Protein AF-D2H7D1-F1 (afdb_monomer_lite)

pLDDT: mean 88.89, std 14.46, range [48.94, 98.69]

Organism: Ailuropoda melanoleuca (NCBI:txid9646)

Secondary structure (DSSP, 8-state):
--HHHHHHHHHHHHHTTTT--TTSEEEE-SSSSEEEE-TTS--SS-----TTEEEEE--SS------TTTTTT-TT--EEE--SS-EE-SGGGHHHHHHHHHH-GGGGGT-BEEESTTTTTSBGGG--TTTTT----

Foldseek 3Di:
DDCVVVVVVVVVQVVQCVPADPQWDWGQDPDFAIAIGNAQSQDQADDDDRLRHAEEAHAHHAHQAHAACNCVSNPNHQYYHPAHYQHAQALRRVRVCVVCVVRPVVCQQRHAHCDDPVRHRPRNNPDDCVNNPVPDD

Radius of gyration: 17.46 Å; chains: 1; bounding box: 42×30×54 Å

Sequence (137 aa):
MPAWGALLLLWAAAEAVKDCPVECTCQALETMGLWVDCQGRGLTALPALPVHTRHLLLANNSLSSVPPGAFDHLPQLQTLNVTHNPWHCDCGLTYLRLWLQDRTPEALLHVRCASPTIAAARPLGQLTGYELGSCGW

InterPro domains:
  IPR000372 Leucine-rich repeat N-terminal domain [PF01462] (19-50)
  IPR000372 Leucine-rich repeat N-terminal domain [SM00013] (19-55)
  IPR000483 Cysteine-rich flanking region, C-terminal [SM00082] (85-136)
  IPR001611 Leucine-rich repeat [PF13855] (53-86)
  IPR032675 Leucine-rich repeat domain superfamily [G3DSA:3.80.10.10] (17-135)
  IPR052313 Platelet Glycoprotein Ib-IX-V Complex [PTHR22650] (4-136)

Structure (mmCIF, N/CA/C/O backbone):
data_AF-D2H7D1-F1
#
_entry.id   AF-D2H7D1-F1
#
loop_
_atom_site.group_PDB
_atom_site.id
_atom_site.type_symbol
_atom_site.label_atom_id
_atom_site.label_alt_id
_atom_site.label_comp_id
_atom_site.label_asym_id
_atom_site.label_entity_id
_atom_site.label_seq_id
_atom_site.pdbx_PDB_ins_code
_atom_site.Cartn_x
_atom_site.Cartn_y
_atom_site.Cartn_z
_atom_site.occupancy
_atom_site.B_iso_or_equiv
_atom_site.auth_seq_id
_atom_site.auth_comp_id
_atom_site.auth_asym_id
_atom_site.auth_atom_id
_atom_site.pdbx_PDB_model_num
ATOM 1 N N . MET A 1 1 ? -23.036 -3.685 40.580 1.00 48.94 1 MET A N 1
ATOM 2 C CA . MET A 1 1 ? -22.704 -2.934 39.349 1.00 48.94 1 MET A CA 1
ATOM 3 C C . MET A 1 1 ? -23.794 -3.246 38.335 1.00 48.94 1 MET A C 1
ATOM 5 O O . MET A 1 1 ? -24.003 -4.427 38.086 1.00 48.94 1 MET A O 1
ATOM 9 N N . PRO A 1 2 ? -24.599 -2.267 37.892 1.00 51.56 2 PRO A N 1
ATOM 10 C CA . PRO A 1 2 ? -25.839 -2.553 37.179 1.00 51.56 2 PRO A CA 1
ATOM 11 C C . PRO A 1 2 ? -25.540 -3.147 35.798 1.00 51.56 2 PRO A C 1
ATOM 13 O O . PRO A 1 2 ? -24.682 -2.645 35.074 1.00 51.56 2 PRO A O 1
ATOM 16 N N . ALA A 1 3 ? -26.286 -4.191 35.427 1.00 54.69 3 ALA A N 1
ATOM 17 C CA . ALA A 1 3 ? -26.206 -4.868 34.127 1.00 54.69 3 ALA A CA 1
ATOM 18 C C . ALA A 1 3 ? -26.417 -3.919 32.927 1.00 54.69 3 ALA A C 1
ATOM 20 O O . ALA A 1 3 ? -26.038 -4.231 31.802 1.00 54.69 3 ALA A O 1
ATOM 21 N N . TRP A 1 4 ? -26.969 -2.728 33.170 1.00 56.41 4 TRP A N 1
ATOM 22 C CA . TRP A 1 4 ? -27.187 -1.687 32.166 1.00 56.41 4 TRP A CA 1
ATOM 23 C C . TRP A 1 4 ? -25.884 -1.091 31.619 1.00 56.41 4 TRP A C 1
ATOM 25 O O . TRP A 1 4 ? -25.831 -0.740 30.444 1.00 56.41 4 TRP A O 1
ATOM 35 N N . GLY A 1 5 ? -24.815 -1.039 32.425 1.00 52.66 5 GLY A N 1
ATOM 36 C CA . GLY A 1 5 ? -23.503 -0.580 31.954 1.00 52.66 5 GLY A CA 1
ATOM 37 C C . GLY A 1 5 ? -22.881 -1.533 30.929 1.00 52.66 5 GLY A C 1
ATOM 38 O O . GLY A 1 5 ? -22.286 -1.086 29.955 1.00 52.66 5 GLY A O 1
ATOM 39 N N . ALA A 1 6 ? -23.089 -2.843 31.100 1.00 54.69 6 ALA A N 1
ATOM 40 C CA . ALA A 1 6 ? -22.639 -3.855 30.144 1.00 54.69 6 ALA A CA 1
ATOM 41 C C . ALA A 1 6 ? -23.449 -3.813 28.837 1.00 54.69 6 ALA A C 1
ATOM 43 O O . ALA A 1 6 ? -22.877 -3.950 27.759 1.00 54.69 6 ALA A O 1
ATOM 44 N N . LEU A 1 7 ? -24.762 -3.563 28.919 1.00 57.31 7 LEU A N 1
ATOM 45 C CA . LEU A 1 7 ? -25.635 -3.475 27.743 1.00 57.31 7 LEU A CA 1
ATOM 46 C C . LEU A 1 7 ? -25.306 -2.262 26.850 1.00 57.31 7 LEU A C 1
ATOM 48 O O . LEU A 1 7 ? -25.323 -2.374 25.628 1.00 57.31 7 LEU A O 1
ATOM 52 N N . LEU A 1 8 ? -24.964 -1.119 27.456 1.00 55.03 8 LEU A N 1
ATOM 53 C CA . LEU A 1 8 ? -24.548 0.090 26.733 1.00 55.03 8 LEU A CA 1
ATOM 54 C C . LEU A 1 8 ? -23.177 -0.068 26.055 1.00 55.03 8 LEU A C 1
ATOM 56 O O . LEU A 1 8 ? -22.999 0.391 24.928 1.00 55.03 8 LEU A O 1
ATOM 60 N N . LEU A 1 9 ? -22.226 -0.750 26.704 1.00 53.88 9 LEU A N 1
ATOM 61 C CA . LEU A 1 9 ? -20.909 -1.038 26.120 1.00 53.88 9 LEU A CA 1
ATOM 62 C C . LEU A 1 9 ? -20.997 -2.016 24.938 1.00 53.88 9 LEU A C 1
ATOM 64 O O . LEU A 1 9 ? -20.314 -1.829 23.933 1.00 53.88 9 LEU A O 1
ATOM 68 N N . LEU A 1 10 ? -21.869 -3.023 25.032 1.00 53.28 10 LEU A N 1
ATOM 69 C CA . LEU A 1 10 ? -22.113 -3.979 23.948 1.00 53.28 10 LEU A CA 1
ATOM 70 C C . LEU A 1 10 ? -22.729 -3.316 22.707 1.00 53.28 10 LEU A C 1
ATOM 72 O O . LEU A 1 10 ? -22.374 -3.675 21.588 1.00 53.28 10 LEU A O 1
ATOM 76 N N . TRP A 1 11 ? -23.617 -2.336 22.890 1.00 50.25 11 TRP A N 1
ATOM 77 C CA . TRP A 1 11 ? -24.240 -1.622 21.774 1.00 50.25 11 TRP A CA 1
ATOM 78 C C . TRP A 1 11 ? -23.250 -0.692 21.051 1.00 50.25 11 TRP A C 1
ATOM 80 O O . TRP A 1 11 ? -23.143 -0.741 19.830 1.00 50.25 11 TRP A O 1
ATOM 90 N N . ALA A 1 12 ? -22.435 0.071 21.787 1.00 50.06 12 ALA A N 1
ATOM 91 C CA . ALA A 1 12 ? -21.445 0.973 21.187 1.00 50.06 12 ALA A CA 1
ATOM 92 C C . ALA A 1 12 ? -20.341 0.241 20.392 1.00 50.06 12 ALA A C 1
ATOM 94 O O . ALA A 1 12 ? -19.894 0.739 19.360 1.00 50.06 12 ALA A O 1
ATOM 95 N N . ALA A 1 13 ? -19.918 -0.949 20.835 1.00 53.25 13 ALA A N 1
ATOM 96 C CA . ALA A 1 13 ? -18.940 -1.765 20.111 1.00 53.25 13 ALA A CA 1
ATOM 97 C C . ALA A 1 13 ? -19.505 -2.370 18.810 1.00 53.25 13 ALA A C 1
ATOM 99 O O . ALA A 1 13 ? -18.759 -2.573 17.854 1.00 53.25 13 ALA A O 1
ATOM 100 N N . ALA A 1 14 ? -20.813 -2.644 18.756 1.00 55.22 14 ALA A N 1
ATOM 101 C CA . ALA A 1 14 ? -21.463 -3.231 17.586 1.00 55.22 14 ALA A CA 1
ATOM 102 C C . ALA A 1 14 ? -21.621 -2.231 16.425 1.00 55.22 14 ALA A C 1
ATOM 104 O O . ALA A 1 14 ? -21.540 -2.626 15.264 1.00 55.22 14 ALA A O 1
ATOM 105 N N . GLU A 1 15 ? -21.814 -0.942 16.718 1.00 53.84 15 GLU A N 1
ATOM 106 C CA . GLU A 1 15 ? -22.075 0.093 15.710 1.00 53.84 15 GLU A CA 1
ATOM 107 C C . GLU A 1 15 ? -20.860 0.394 14.812 1.00 53.84 15 GLU A C 1
ATOM 109 O O . GLU A 1 15 ? -21.030 0.596 13.613 1.00 53.84 15 GLU A O 1
ATOM 114 N N . ALA A 1 16 ? -19.633 0.350 15.345 1.00 56.94 16 ALA A N 1
ATOM 115 C CA . ALA A 1 16 ? -18.412 0.610 14.568 1.00 56.94 16 ALA A CA 1
ATOM 116 C C . ALA A 1 16 ? -18.038 -0.533 13.599 1.00 56.94 16 ALA A C 1
ATOM 118 O O . ALA A 1 16 ? -17.247 -0.336 12.682 1.00 56.94 16 ALA A O 1
ATOM 119 N N . VAL A 1 17 ? -18.598 -1.730 13.789 1.00 61.09 17 VAL A N 1
ATOM 120 C CA . VAL A 1 17 ? -18.278 -2.942 13.011 1.00 61.09 17 VAL A CA 1
ATOM 121 C C . VAL A 1 17 ? -19.216 -3.116 11.803 1.00 61.09 17 VAL A C 1
ATOM 123 O O . VAL A 1 17 ? -18.955 -3.949 10.937 1.00 61.09 17 VAL A O 1
ATOM 126 N N . LYS A 1 18 ? -20.289 -2.314 11.700 1.00 67.75 18 LYS A N 1
ATOM 127 C CA . LYS A 1 18 ? -21.345 -2.481 10.683 1.00 67.75 18 LYS A CA 1
ATOM 128 C C . LYS A 1 18 ? -20.889 -2.255 9.238 1.00 67.75 18 LYS A C 1
ATOM 130 O O . LYS A 1 18 ? -21.467 -2.864 8.346 1.00 67.75 18 LYS A O 1
ATOM 135 N N . ASP A 1 19 ? -19.837 -1.469 9.023 1.00 86.19 19 ASP A N 1
ATOM 136 C CA . ASP A 1 19 ? -19.302 -1.157 7.689 1.00 86.19 19 ASP A CA 1
ATOM 137 C C . ASP A 1 19 ? -18.084 -2.021 7.307 1.00 86.19 19 ASP A C 1
ATOM 139 O O . ASP A 1 19 ? -17.293 -1.651 6.440 1.00 86.19 19 ASP A O 1
ATOM 143 N N . CYS A 1 20 ? -17.881 -3.163 7.973 1.00 92.94 20 CYS A N 1
ATOM 144 C CA . CYS A 1 20 ? -16.759 -4.045 7.664 1.00 92.94 20 CYS A CA 1
ATOM 145 C C . CYS A 1 20 ? -16.911 -4.693 6.271 1.00 92.94 20 CYS A C 1
ATOM 147 O O . CYS A 1 20 ? -17.977 -5.247 5.984 1.00 92.94 20 CYS A O 1
ATOM 149 N N . PRO A 1 21 ? -15.859 -4.701 5.425 1.00 94.81 21 PRO A N 1
ATOM 150 C CA . PRO A 1 21 ? -15.875 -5.449 4.172 1.00 94.81 21 PRO A CA 1
ATOM 151 C C . PRO A 1 21 ? -16.184 -6.927 4.382 1.00 94.81 21 PRO A C 1
ATOM 153 O O . PRO A 1 21 ? -15.702 -7.534 5.338 1.00 94.81 21 PRO A O 1
ATOM 156 N N . VAL A 1 22 ? -16.915 -7.529 3.443 1.00 93.56 22 VAL A N 1
ATOM 157 C CA . VAL A 1 22 ? -17.335 -8.937 3.534 1.00 93.56 22 VAL A CA 1
ATOM 158 C C . VAL A 1 22 ? -16.158 -9.912 3.497 1.00 93.56 22 VAL A C 1
ATOM 160 O O . VAL A 1 22 ? -16.253 -11.026 4.007 1.00 93.56 22 VAL A O 1
ATOM 163 N N . GLU A 1 23 ? -15.040 -9.502 2.905 1.00 94.19 23 GLU A N 1
ATOM 164 C CA . GLU A 1 23 ? -13.812 -10.285 2.833 1.00 94.19 23 GLU A CA 1
ATOM 165 C C . GLU A 1 23 ? -12.971 -10.172 4.112 1.00 94.19 23 GLU A C 1
ATOM 167 O O . GLU A 1 23 ? -12.046 -10.961 4.313 1.00 94.19 23 GLU A O 1
ATOM 172 N N . CYS A 1 24 ? -13.264 -9.201 4.976 1.00 96.62 24 CYS A N 1
ATOM 173 C CA . CYS A 1 24 ? -12.415 -8.830 6.097 1.00 96.62 24 CYS A CA 1
ATOM 174 C C . CYS A 1 24 ? -13.054 -9.157 7.447 1.00 96.62 24 CYS A C 1
ATOM 176 O O . CYS A 1 24 ? -14.265 -9.295 7.596 1.00 96.62 24 CYS A O 1
ATOM 178 N N . THR A 1 25 ? -12.205 -9.247 8.463 1.00 96.06 25 THR A N 1
ATOM 179 C CA . THR A 1 25 ? -12.614 -9.337 9.860 1.00 96.06 25 THR A CA 1
ATOM 180 C C . THR A 1 25 ? -12.291 -8.015 10.540 1.00 96.06 25 THR A C 1
ATOM 182 O O . THR A 1 25 ? -11.130 -7.609 10.571 1.00 96.06 25 THR A O 1
ATOM 185 N N . CYS A 1 26 ? -13.296 -7.354 11.112 1.00 95.50 26 CYS A N 1
ATOM 186 C CA . CYS A 1 26 ? -13.108 -6.106 11.846 1.00 95.50 26 CYS A CA 1
ATOM 187 C C . CYS A 1 26 ? -13.313 -6.318 13.346 1.00 95.50 26 CYS A C 1
ATOM 189 O O . CYS A 1 26 ? -14.271 -6.965 13.768 1.00 95.50 26 CYS A O 1
ATOM 191 N N . GLN A 1 27 ? -12.421 -5.752 14.154 1.00 94.44 27 GLN A N 1
ATOM 192 C CA . GLN A 1 27 ? -12.481 -5.807 15.611 1.00 94.44 27 GLN A CA 1
ATOM 193 C C . GLN A 1 27 ? -12.307 -4.404 16.188 1.00 94.44 27 GLN A C 1
ATOM 195 O O . GLN A 1 27 ? -11.394 -3.672 15.804 1.00 94.44 27 GLN A O 1
ATOM 200 N N . ALA A 1 28 ? -13.181 -4.027 17.121 1.00 93.12 28 ALA A N 1
ATOM 201 C CA . ALA A 1 28 ? -12.988 -2.820 17.912 1.00 93.12 28 ALA A CA 1
ATOM 202 C C . ALA A 1 28 ? -11.765 -2.991 18.819 1.00 93.12 28 ALA A C 1
ATOM 204 O O . ALA A 1 28 ? -11.576 -4.041 19.434 1.00 93.12 28 ALA A O 1
ATOM 205 N N . LEU A 1 29 ? -10.928 -1.961 18.885 1.00 91.00 29 LEU A N 1
ATOM 206 C CA . LEU A 1 29 ? -9.794 -1.935 19.801 1.00 91.00 29 LEU A CA 1
ATOM 207 C C . LEU A 1 29 ? -10.268 -1.557 21.212 1.00 91.00 29 LEU A C 1
ATOM 209 O O . LEU A 1 29 ? -11.305 -0.922 21.388 1.00 91.00 29 LEU A O 1
ATOM 213 N N . GLU A 1 30 ? -9.477 -1.905 22.231 1.00 88.12 30 GLU A N 1
ATOM 214 C CA . GLU A 1 30 ? -9.695 -1.403 23.602 1.00 88.12 30 GLU A CA 1
ATOM 215 C C . GLU A 1 30 ? -9.576 0.129 23.672 1.00 88.12 30 GLU A C 1
ATOM 217 O O . GLU A 1 30 ? -10.192 0.789 24.507 1.00 88.12 30 GLU A O 1
ATOM 222 N N . THR A 1 31 ? -8.783 0.700 22.763 1.00 85.12 31 THR A N 1
ATOM 223 C CA . THR A 1 31 ? -8.724 2.143 22.505 1.00 85.12 31 THR A CA 1
ATOM 224 C C . THR A 1 31 ? -9.644 2.517 21.340 1.00 85.12 31 THR A C 1
ATOM 226 O O . THR A 1 31 ? -10.177 1.656 20.654 1.00 85.12 31 THR A O 1
ATOM 229 N N . MET A 1 32 ? -9.813 3.808 21.054 1.00 86.94 32 MET A N 1
ATOM 230 C CA . MET A 1 32 ? -10.579 4.235 19.878 1.00 86.94 32 MET A CA 1
ATOM 231 C C . MET A 1 32 ? -9.935 3.723 18.570 1.00 86.94 32 MET A C 1
ATOM 233 O O . MET A 1 32 ? -8.732 3.917 18.350 1.00 86.94 32 MET A O 1
ATOM 237 N N . GLY A 1 33 ? -10.748 3.096 17.712 1.00 91.81 33 GLY A N 1
ATOM 238 C CA . GLY A 1 33 ? -10.379 2.642 16.367 1.00 91.81 33 GLY A CA 1
ATOM 239 C C . GLY A 1 33 ? -10.735 1.179 16.077 1.00 91.81 33 GLY A C 1
ATOM 240 O O . GLY A 1 33 ? -11.191 0.439 16.950 1.00 91.81 33 GLY A O 1
ATOM 241 N N . LEU A 1 34 ? -10.503 0.771 14.831 1.00 94.69 34 LEU A N 1
ATOM 242 C CA . LEU A 1 34 ? -10.758 -0.578 14.329 1.00 94.69 34 LEU A CA 1
ATOM 243 C C . LEU A 1 34 ? -9.466 -1.262 13.872 1.00 94.69 34 LEU A C 1
ATOM 245 O O . LEU A 1 34 ? -8.618 -0.660 13.204 1.00 94.69 34 LEU A O 1
ATOM 249 N N . TRP A 1 35 ? -9.355 -2.543 14.203 1.00 96.62 35 TRP A N 1
ATOM 250 C CA . TRP A 1 35 ? -8.440 -3.489 13.582 1.00 96.62 35 TRP A CA 1
ATOM 251 C C . TRP A 1 35 ? -9.160 -4.176 12.424 1.00 96.62 35 TRP A C 1
ATOM 253 O O . TRP A 1 35 ? -10.163 -4.851 12.648 1.00 96.62 35 TRP A O 1
ATOM 263 N N . VAL A 1 36 ? -8.672 -3.993 11.200 1.00 97.25 36 VAL A N 1
ATOM 264 C CA . VAL A 1 36 ? -9.265 -4.534 9.973 1.00 97.25 36 VAL A CA 1
ATOM 265 C C . VAL A 1 36 ? -8.292 -5.535 9.359 1.00 97.25 36 VAL A C 1
ATOM 267 O O . VAL A 1 36 ? -7.237 -5.164 8.840 1.00 97.25 36 VAL A O 1
ATOM 270 N N . ASP A 1 37 ? -8.648 -6.814 9.434 1.00 98.06 37 ASP A N 1
ATOM 271 C CA . ASP A 1 37 ? -7.856 -7.920 8.906 1.00 98.06 37 ASP A CA 1
ATOM 272 C C . ASP A 1 37 ? -8.465 -8.480 7.618 1.00 98.06 37 ASP A C 1
ATOM 274 O O . ASP A 1 37 ? -9.514 -9.125 7.626 1.00 98.06 37 ASP A O 1
ATOM 278 N N . CYS A 1 38 ? -7.779 -8.240 6.506 1.00 98.06 38 CYS A N 1
ATOM 279 C CA . CYS A 1 38 ? -8.131 -8.702 5.171 1.00 98.06 38 CYS A CA 1
ATOM 280 C C . CYS A 1 38 ? -7.048 -9.631 4.586 1.00 98.06 38 CYS A C 1
ATOM 282 O O . CYS A 1 38 ? -6.923 -9.736 3.362 1.00 98.06 38 CYS A O 1
ATOM 284 N N . GLN A 1 39 ? -6.202 -10.256 5.413 1.00 98.19 39 GLN A N 1
ATOM 285 C CA . GLN A 1 39 ? -5.089 -11.063 4.910 1.00 98.19 39 GLN A CA 1
ATOM 286 C C . GLN A 1 39 ? -5.547 -12.361 4.238 1.00 98.19 39 GLN A C 1
ATOM 288 O O . GLN A 1 39 ? -6.475 -13.024 4.703 1.00 98.19 39 GLN A O 1
ATOM 293 N N . GLY A 1 40 ? -4.850 -12.780 3.176 1.00 98.12 40 GLY A N 1
ATOM 294 C CA . GLY A 1 40 ? -5.065 -14.109 2.588 1.00 98.12 40 GLY A CA 1
ATOM 295 C C . GLY A 1 40 ? -6.401 -14.273 1.860 1.00 98.12 40 GLY A C 1
ATOM 296 O O . GLY A 1 40 ? -6.876 -15.396 1.705 1.00 98.12 40 GLY A O 1
ATOM 297 N N . ARG A 1 41 ? -7.039 -13.173 1.449 1.00 97.62 41 ARG A N 1
ATOM 298 C CA . ARG A 1 41 ? -8.390 -13.173 0.865 1.00 97.62 41 ARG A CA 1
ATOM 299 C C . ARG A 1 41 ? -8.400 -13.159 -0.662 1.00 97.62 41 ARG A C 1
ATOM 301 O O . ARG A 1 41 ? -9.467 -13.215 -1.259 1.00 97.62 41 ARG A O 1
ATOM 308 N N . GLY A 1 42 ? -7.229 -13.099 -1.297 1.00 97.38 42 GLY A N 1
ATOM 309 C CA . GLY A 1 42 ? -7.111 -13.033 -2.755 1.00 97.38 42 GLY A CA 1
ATOM 310 C C . GLY A 1 42 ? -7.585 -11.701 -3.340 1.00 97.38 42 GLY A C 1
ATOM 311 O O . GLY A 1 42 ? -7.974 -11.656 -4.502 1.00 97.38 42 GLY A O 1
ATOM 312 N N . LEU A 1 43 ? -7.563 -10.620 -2.552 1.00 98.06 43 LEU A N 1
ATOM 313 C CA . LEU A 1 43 ? -8.014 -9.305 -3.002 1.00 98.06 43 LEU A CA 1
ATOM 314 C C . LEU A 1 43 ? -7.193 -8.830 -4.201 1.00 98.06 43 LEU A C 1
ATOM 316 O O . LEU A 1 43 ? -5.966 -8.771 -4.128 1.00 98.06 43 LEU A O 1
ATOM 320 N N . THR A 1 44 ? -7.875 -8.452 -5.279 1.00 97.62 44 THR A N 1
ATOM 321 C CA . THR A 1 44 ? -7.276 -7.813 -6.463 1.00 97.62 44 THR A CA 1
ATOM 322 C C . THR A 1 44 ? -7.442 -6.293 -6.447 1.00 97.62 44 THR A C 1
ATOM 324 O O . THR A 1 44 ? -6.765 -5.589 -7.190 1.00 97.62 44 THR A O 1
ATOM 327 N N . ALA A 1 45 ? -8.326 -5.781 -5.589 1.00 97.00 45 ALA A N 1
ATOM 328 C CA . ALA A 1 45 ? -8.563 -4.364 -5.350 1.00 97.00 45 ALA A CA 1
ATOM 329 C C . ALA A 1 45 ? -8.858 -4.124 -3.862 1.00 97.00 45 ALA A C 1
ATOM 331 O O . ALA A 1 45 ? -9.223 -5.050 -3.135 1.00 97.00 45 ALA A O 1
ATOM 332 N N . LEU A 1 46 ? -8.688 -2.881 -3.406 1.00 96.75 46 LEU A N 1
ATOM 333 C CA . LEU A 1 46 ? -9.022 -2.504 -2.033 1.00 96.75 46 LEU A CA 1
ATOM 334 C C . LEU A 1 46 ? -10.549 -2.478 -1.837 1.00 96.75 46 LEU A C 1
ATOM 336 O O . LEU A 1 46 ? -11.239 -1.879 -2.666 1.00 96.75 46 LEU A O 1
ATOM 340 N N . PRO A 1 47 ? -11.081 -3.081 -0.757 1.00 95.19 47 PRO A N 1
ATOM 341 C CA . PRO A 1 47 ? -12.490 -2.947 -0.403 1.00 95.19 47 PRO A CA 1
ATOM 342 C C . PRO A 1 47 ? -12.791 -1.553 0.173 1.00 95.19 47 PRO A C 1
ATOM 344 O O . PRO A 1 47 ? -11.882 -0.768 0.443 1.00 95.19 47 PRO A O 1
ATOM 347 N N . ALA A 1 48 ? -14.071 -1.242 0.396 1.00 93.94 48 ALA A N 1
ATOM 348 C CA . ALA A 1 48 ? -14.475 -0.021 1.093 1.00 93.94 48 ALA A CA 1
ATOM 349 C C . ALA A 1 48 ? -14.092 -0.105 2.580 1.00 93.94 48 ALA A C 1
ATOM 351 O O . ALA A 1 48 ? -14.645 -0.911 3.320 1.00 93.94 48 ALA A O 1
ATOM 352 N N . LEU A 1 49 ? -13.126 0.703 3.017 1.00 95.19 49 LEU A N 1
ATOM 353 C CA . LEU A 1 49 ? -12.563 0.615 4.364 1.00 95.19 49 LEU A CA 1
ATOM 354 C C . LEU A 1 49 ? -13.337 1.505 5.359 1.00 95.19 49 LEU A C 1
ATOM 356 O O . LEU A 1 49 ? -13.642 2.654 5.034 1.00 95.19 49 LEU A O 1
ATOM 360 N N . PRO A 1 50 ? -13.613 1.035 6.590 1.00 94.69 50 PRO A N 1
ATOM 361 C CA . PRO A 1 50 ? -14.252 1.856 7.617 1.00 94.69 50 PRO A CA 1
ATOM 362 C C . PRO A 1 50 ? -13.398 3.073 8.005 1.00 94.69 50 PRO A C 1
ATOM 364 O O . PRO A 1 50 ? -12.202 2.934 8.260 1.00 94.69 50 PRO A O 1
ATOM 367 N N . VAL A 1 51 ? -14.008 4.253 8.167 1.00 94.12 51 VAL A N 1
ATOM 368 C CA . VAL A 1 51 ? -13.305 5.520 8.489 1.00 94.12 51 VAL A CA 1
ATOM 369 C C . VAL A 1 51 ? -12.468 5.463 9.779 1.00 94.12 51 VAL A C 1
ATOM 371 O O . VAL A 1 51 ? -11.436 6.123 9.897 1.00 94.12 51 VAL A O 1
ATOM 374 N N . HIS A 1 52 ? -12.879 4.635 10.742 1.00 93.94 52 HIS A N 1
ATOM 375 C CA . HIS A 1 52 ? -12.204 4.458 12.032 1.00 93.94 52 HIS A CA 1
ATOM 376 C C . HIS A 1 52 ? -11.093 3.396 12.004 1.00 93.94 52 HIS A C 1
ATOM 378 O O . HIS A 1 52 ? -10.626 2.958 13.057 1.00 93.94 52 HIS A O 1
ATOM 384 N N . THR A 1 53 ? -10.664 2.953 10.818 1.00 96.19 53 THR A N 1
ATOM 385 C CA . THR A 1 53 ? -9.571 1.984 10.675 1.00 96.19 53 THR A CA 1
ATOM 386 C C . THR A 1 53 ? -8.270 2.554 11.228 1.00 96.19 53 THR A C 1
ATOM 388 O O . THR A 1 53 ? -7.796 3.605 10.799 1.00 96.19 53 THR A O 1
ATOM 391 N N . ARG A 1 54 ? -7.670 1.825 12.172 1.00 96.44 54 ARG A N 1
ATOM 392 C CA . ARG A 1 54 ? -6.395 2.168 12.809 1.00 96.44 54 ARG A CA 1
ATOM 393 C C . ARG A 1 54 ? -5.283 1.196 12.438 1.00 96.44 54 ARG A C 1
ATOM 395 O O . ARG A 1 54 ? -4.142 1.614 12.237 1.00 96.44 54 ARG A O 1
ATOM 402 N N . HIS A 1 55 ? -5.625 -0.079 12.289 1.00 97.19 55 HIS A N 1
ATOM 403 C CA . HIS A 1 55 ? -4.717 -1.107 11.795 1.00 97.19 55 HIS A CA 1
ATOM 404 C C . HIS A 1 55 ? -5.360 -1.803 10.604 1.00 97.19 55 HIS A C 1
ATOM 406 O O . HIS A 1 55 ? -6.474 -2.306 10.721 1.00 97.19 55 HIS A O 1
ATOM 412 N N . LEU A 1 56 ? -4.661 -1.818 9.472 1.00 98.00 56 LEU A N 1
ATOM 413 C CA . LEU A 1 56 ? -5.125 -2.421 8.231 1.00 98.00 56 LEU A CA 1
ATOM 414 C C . LEU A 1 56 ? -4.140 -3.485 7.761 1.00 98.00 56 LEU A C 1
ATOM 416 O O . LEU A 1 56 ? -2.977 -3.193 7.465 1.00 98.00 56 LEU A O 1
ATOM 420 N N . LEU A 1 57 ? -4.613 -4.724 7.665 1.00 98.44 57 LEU A N 1
ATOM 421 C CA . LEU A 1 57 ? -3.811 -5.848 7.209 1.00 98.44 57 LEU A CA 1
ATOM 422 C C . LEU A 1 57 ? -4.307 -6.354 5.858 1.00 98.44 57 LEU A C 1
ATOM 424 O O . LEU A 1 57 ? -5.385 -6.921 5.747 1.00 98.44 57 LEU A O 1
ATOM 428 N N . LEU A 1 58 ? -3.483 -6.180 4.834 1.00 98.44 58 LEU A N 1
ATOM 429 C CA . LEU A 1 58 ? -3.748 -6.556 3.444 1.00 98.44 58 LEU A CA 1
ATOM 430 C C . LEU A 1 58 ? -2.712 -7.554 2.914 1.00 98.44 58 LEU A C 1
ATOM 432 O O . LEU A 1 58 ? -2.630 -7.780 1.705 1.00 98.44 58 LEU A O 1
ATOM 436 N N . ALA A 1 59 ? -1.899 -8.139 3.794 1.00 98.44 59 ALA A N 1
ATOM 437 C CA . ALA A 1 59 ? -0.853 -9.067 3.398 1.00 98.44 59 ALA A CA 1
ATOM 438 C C . ALA A 1 59 ? -1.406 -10.341 2.744 1.00 98.44 59 ALA A C 1
ATOM 440 O O . ALA A 1 59 ? -2.526 -10.762 3.029 1.00 98.44 59 ALA A O 1
ATOM 441 N N . ASN A 1 60 ? -0.591 -10.987 1.910 1.00 98.44 60 ASN A N 1
ATOM 442 C CA . ASN A 1 60 ? -0.943 -12.242 1.235 1.00 98.44 60 ASN A CA 1
ATOM 443 C C . ASN A 1 60 ? -2.198 -12.109 0.350 1.00 98.44 60 ASN A C 1
ATOM 445 O O . ASN A 1 60 ? -3.097 -12.945 0.397 1.00 98.44 60 ASN A O 1
ATOM 449 N N . ASN A 1 61 ? -2.280 -11.038 -0.437 1.00 98.69 61 ASN A N 1
ATOM 450 C CA . ASN A 1 61 ? -3.355 -10.817 -1.407 1.00 98.69 61 ASN A CA 1
ATOM 451 C C . ASN A 1 61 ? -2.785 -10.742 -2.836 1.00 98.69 61 ASN A C 1
ATOM 453 O O . ASN A 1 61 ? -1.625 -11.071 -3.083 1.00 98.69 61 ASN A O 1
ATOM 457 N N . SER A 1 62 ? -3.623 -10.374 -3.804 1.00 98.44 62 SER A N 1
ATOM 458 C CA . SER A 1 62 ? -3.273 -10.237 -5.223 1.00 98.44 62 SER A CA 1
ATOM 459 C C . SER A 1 62 ? -3.314 -8.776 -5.685 1.00 98.44 62 SER A C 1
ATOM 461 O O . SER A 1 62 ? -3.636 -8.491 -6.836 1.00 98.44 62 SER A O 1
ATOM 463 N N . LEU A 1 63 ? -2.999 -7.837 -4.787 1.00 98.38 63 LEU A N 1
ATOM 464 C CA . LEU A 1 63 ? -2.961 -6.413 -5.103 1.00 98.38 63 LEU A CA 1
ATOM 465 C C . LEU A 1 63 ? -1.714 -6.098 -5.934 1.00 98.38 63 LEU A C 1
ATOM 467 O O . LEU A 1 63 ? -0.590 -6.402 -5.536 1.00 98.38 63 LEU A O 1
ATOM 471 N N . SER A 1 64 ? -1.905 -5.450 -7.078 1.00 97.56 64 SER A N 1
ATOM 472 C CA . SER A 1 64 ? -0.804 -4.985 -7.928 1.00 97.56 64 SER A CA 1
ATOM 473 C C . SER A 1 64 ? -0.529 -3.48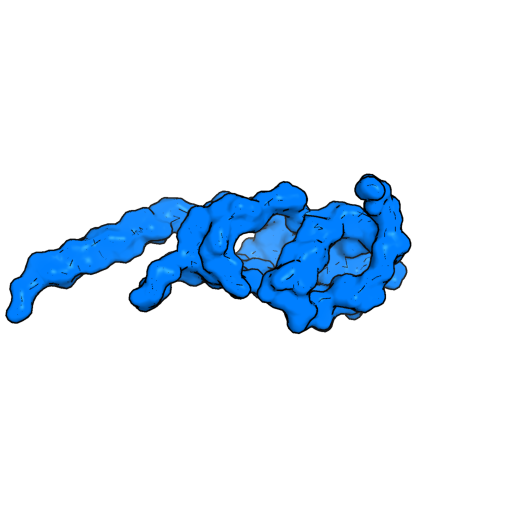9 -7.790 1.00 97.56 64 SER A C 1
ATOM 475 O O . SER A 1 64 ? 0.567 -3.037 -8.104 1.00 97.56 64 SER A O 1
ATOM 477 N N . SER A 1 65 ? -1.494 -2.710 -7.305 1.00 96.00 65 SER A N 1
ATOM 478 C CA . SER A 1 65 ? -1.393 -1.257 -7.147 1.00 96.00 65 SER A CA 1
ATOM 479 C C . SER A 1 65 ? -2.331 -0.759 -6.053 1.00 96.00 65 SER A C 1
ATOM 481 O O . SER A 1 65 ? -3.285 -1.445 -5.687 1.00 96.00 65 SER A O 1
ATOM 483 N N . VAL A 1 66 ? -2.094 0.457 -5.566 1.00 96.62 66 VAL A N 1
ATOM 484 C CA . VAL A 1 66 ? -3.011 1.170 -4.669 1.00 96.62 66 VAL A CA 1
ATOM 485 C C . VAL A 1 66 ? -3.412 2.478 -5.347 1.00 96.62 66 VAL A C 1
ATOM 487 O O . VAL A 1 66 ? -2.517 3.243 -5.708 1.00 96.62 66 VAL A O 1
ATOM 490 N N . PRO A 1 67 ? -4.717 2.754 -5.531 1.00 94.81 67 PRO A N 1
ATOM 491 C CA . PRO A 1 67 ? -5.164 4.012 -6.112 1.00 94.81 67 PRO A CA 1
ATOM 492 C C . PRO A 1 67 ? -4.665 5.223 -5.310 1.00 94.81 67 PRO A C 1
ATOM 494 O O . PRO A 1 67 ? -4.636 5.164 -4.076 1.00 94.81 67 PRO A O 1
ATOM 497 N N . PRO A 1 68 ? -4.319 6.339 -5.972 1.00 95.06 68 PRO A N 1
ATOM 498 C CA . PRO A 1 68 ? -4.039 7.588 -5.282 1.00 95.06 68 PRO A CA 1
ATOM 499 C C . PRO A 1 68 ? -5.188 7.975 -4.350 1.00 95.06 68 PRO A C 1
ATOM 501 O O . PRO A 1 68 ? -6.358 7.910 -4.726 1.00 95.06 68 PRO A O 1
ATOM 504 N N . GLY A 1 69 ? -4.846 8.356 -3.126 1.00 95.12 69 GLY A N 1
ATOM 505 C CA . GLY A 1 69 ? -5.805 8.779 -2.111 1.00 95.12 69 GLY A CA 1
ATOM 506 C C . GLY A 1 69 ? -6.580 7.654 -1.419 1.00 95.12 69 GLY A C 1
ATOM 507 O O . GLY A 1 69 ? -7.471 7.929 -0.614 1.00 95.12 69 GLY A O 1
ATOM 508 N N . ALA A 1 70 ? -6.249 6.384 -1.681 1.00 96.19 70 ALA A N 1
ATOM 509 C CA . ALA A 1 70 ? -6.967 5.241 -1.113 1.00 96.19 70 ALA A CA 1
ATOM 510 C C . ALA A 1 70 ? -7.011 5.215 0.426 1.00 96.19 70 ALA A C 1
ATOM 512 O O . ALA A 1 70 ? -7.911 4.600 0.986 1.00 96.19 70 ALA A O 1
ATOM 513 N N . PHE A 1 71 ? -6.079 5.874 1.115 1.00 96.62 71 PHE A N 1
ATOM 514 C CA . PHE A 1 71 ? -6.024 5.932 2.579 1.00 96.62 71 PHE A CA 1
ATOM 515 C C . PHE A 1 71 ? -6.303 7.329 3.147 1.00 96.62 71 PHE A C 1
ATOM 517 O O . PHE A 1 71 ? -6.281 7.507 4.362 1.00 96.62 71 PHE A O 1
ATOM 524 N N . ASP A 1 72 ? -6.594 8.324 2.307 1.00 94.88 72 ASP A N 1
ATOM 525 C CA . ASP A 1 72 ? -6.726 9.723 2.742 1.00 94.88 72 ASP A CA 1
ATOM 526 C C . ASP A 1 72 ? -7.975 9.939 3.611 1.00 94.88 72 ASP A C 1
ATOM 528 O O . ASP A 1 72 ? -8.011 10.816 4.471 1.00 94.88 72 ASP A O 1
ATOM 532 N N . HIS A 1 73 ? -8.986 9.086 3.433 1.00 94.44 73 HIS A N 1
ATOM 533 C CA . HIS A 1 73 ? -10.201 9.059 4.245 1.00 94.44 73 HIS A CA 1
ATOM 534 C C . HIS A 1 73 ? -10.031 8.307 5.579 1.00 94.44 73 HIS A C 1
ATOM 536 O O . HIS A 1 73 ? -10.999 8.187 6.325 1.00 94.44 73 HIS A O 1
ATOM 542 N N . LEU A 1 74 ? -8.831 7.804 5.894 1.00 96.25 74 LEU A N 1
ATOM 543 C CA . LEU A 1 74 ? -8.528 7.041 7.110 1.00 96.25 74 LEU A CA 1
ATOM 544 C C . LEU A 1 74 ? -7.578 7.835 8.027 1.00 96.25 74 LEU A C 1
ATOM 546 O O . LEU A 1 74 ? -6.408 7.477 8.179 1.00 96.25 74 LEU A O 1
ATOM 550 N N . PRO A 1 75 ? -8.045 8.918 8.678 1.00 94.25 75 PRO A N 1
ATOM 551 C CA . PRO A 1 75 ? -7.177 9.824 9.437 1.00 94.25 75 PRO A CA 1
ATOM 552 C C . PRO A 1 75 ? -6.520 9.166 10.660 1.00 94.25 75 PRO A C 1
ATOM 554 O O . PRO A 1 75 ? -5.524 9.674 11.174 1.00 94.25 75 PRO A O 1
ATOM 557 N N . GLN A 1 76 ? -7.076 8.048 11.138 1.00 94.50 76 GLN A N 1
ATOM 558 C CA . GLN A 1 76 ? -6.570 7.295 12.286 1.00 94.50 76 GLN A CA 1
ATOM 559 C C . GLN A 1 76 ? -5.677 6.112 11.893 1.00 94.50 76 GLN A C 1
ATOM 561 O O . GLN A 1 76 ? -5.219 5.400 12.786 1.00 94.50 76 GLN A O 1
ATOM 566 N N . LEU A 1 77 ? -5.409 5.896 10.599 1.00 96.88 77 LEU A N 1
ATOM 567 C CA . LEU A 1 77 ? -4.597 4.774 10.140 1.00 96.88 77 LEU A CA 1
ATOM 568 C C . LEU A 1 77 ? -3.153 4.917 10.643 1.00 96.88 77 LEU A C 1
ATOM 570 O O . LEU A 1 77 ? -2.457 5.881 10.326 1.00 96.88 77 LEU A O 1
ATOM 574 N N . GLN A 1 78 ? -2.712 3.943 11.437 1.00 94.69 78 GLN A N 1
ATOM 575 C CA . GLN A 1 78 ? -1.384 3.906 12.057 1.00 94.69 78 GLN A CA 1
ATOM 576 C C . GLN A 1 78 ? -0.530 2.769 11.513 1.00 94.69 78 GLN A C 1
ATOM 578 O O . GLN A 1 78 ? 0.671 2.932 11.336 1.00 94.69 78 GLN A O 1
ATOM 583 N N . THR A 1 79 ? -1.135 1.612 11.249 1.00 95.25 79 THR A N 1
ATOM 584 C CA . THR A 1 79 ? -0.413 0.438 10.752 1.00 95.25 79 THR A CA 1
ATOM 585 C C . THR A 1 79 ? -1.026 -0.034 9.451 1.00 95.25 79 THR A C 1
ATOM 587 O O . THR A 1 79 ? -2.231 -0.271 9.384 1.00 95.25 79 THR A O 1
ATOM 590 N N . LEU A 1 80 ? -0.175 -0.229 8.447 1.00 97.69 80 LEU A N 1
ATOM 591 C CA . LEU A 1 80 ? -0.538 -0.789 7.156 1.00 97.69 80 LEU A CA 1
ATOM 592 C C . LEU A 1 80 ? 0.395 -1.957 6.837 1.00 97.69 80 LEU A C 1
ATOM 594 O O . LEU A 1 80 ? 1.600 -1.768 6.686 1.00 97.69 80 LEU A O 1
ATOM 598 N N . ASN A 1 81 ? -0.157 -3.160 6.698 1.00 98.06 81 ASN A N 1
ATOM 599 C CA . ASN A 1 81 ? 0.600 -4.309 6.214 1.00 98.06 81 ASN A CA 1
ATOM 600 C C . ASN A 1 81 ? 0.169 -4.671 4.793 1.00 98.06 81 ASN A C 1
ATOM 602 O O . ASN A 1 81 ? -0.894 -5.241 4.585 1.00 98.06 81 ASN A O 1
ATOM 606 N N . VAL A 1 82 ? 1.030 -4.368 3.827 1.00 98.06 82 VAL A N 1
ATOM 607 C CA . VAL A 1 82 ? 0.837 -4.600 2.384 1.00 98.06 82 VAL A CA 1
ATOM 608 C C . VAL A 1 82 ? 1.857 -5.598 1.819 1.00 98.06 82 VAL A C 1
ATOM 610 O O . VAL A 1 82 ? 2.074 -5.690 0.611 1.00 98.06 82 VAL A O 1
ATOM 613 N N . THR A 1 83 ? 2.529 -6.351 2.690 1.00 98.00 83 THR A N 1
ATOM 614 C CA . THR A 1 83 ? 3.541 -7.335 2.278 1.00 98.00 83 THR A CA 1
ATOM 615 C C . THR A 1 83 ? 2.921 -8.491 1.488 1.00 98.00 83 THR A C 1
ATOM 617 O O . THR A 1 83 ? 1.713 -8.708 1.532 1.00 98.00 83 THR A O 1
ATOM 620 N N . HIS A 1 84 ? 3.740 -9.243 0.748 1.00 98.06 84 HIS A N 1
ATOM 621 C CA . HIS A 1 84 ? 3.288 -10.437 0.017 1.00 98.06 84 HIS A CA 1
ATOM 622 C C . HIS A 1 84 ? 2.103 -10.171 -0.928 1.00 98.06 84 HIS A C 1
ATOM 624 O O . HIS A 1 84 ? 1.087 -10.859 -0.898 1.00 98.06 84 HIS A O 1
ATOM 630 N N . ASN A 1 85 ? 2.242 -9.139 -1.752 1.00 98.62 85 ASN A N 1
ATOM 631 C CA . ASN A 1 85 ? 1.325 -8.802 -2.832 1.00 98.62 85 ASN A CA 1
ATOM 632 C C . ASN A 1 85 ? 2.145 -8.618 -4.122 1.00 98.62 85 ASN A C 1
ATOM 634 O O . ASN A 1 85 ? 3.309 -8.205 -4.038 1.00 98.62 85 ASN A O 1
ATOM 638 N N . PRO A 1 86 ? 1.593 -8.942 -5.303 1.00 98.25 86 PRO A N 1
ATOM 639 C CA . PRO A 1 86 ? 2.296 -8.857 -6.578 1.00 98.25 86 PRO A CA 1
ATOM 640 C C . PRO A 1 86 ? 2.397 -7.409 -7.093 1.00 98.25 86 PRO A C 1
ATOM 642 O O . PRO A 1 86 ? 1.871 -7.074 -8.152 1.00 98.25 86 PRO A O 1
ATOM 645 N N . TRP A 1 87 ? 3.088 -6.539 -6.351 1.00 98.12 87 TRP A N 1
ATOM 646 C CA . TRP A 1 87 ? 3.172 -5.111 -6.656 1.00 98.12 87 TRP A CA 1
ATOM 647 C C . TRP A 1 87 ? 3.792 -4.838 -8.030 1.00 98.12 87 TRP A C 1
ATOM 649 O O . TRP A 1 87 ? 4.923 -5.245 -8.315 1.00 98.12 87 TRP A O 1
ATOM 659 N N . HIS A 1 88 ? 3.060 -4.100 -8.859 1.00 97.19 88 HIS A N 1
ATOM 660 C CA . HIS A 1 88 ? 3.539 -3.544 -10.111 1.00 97.19 88 HIS A CA 1
ATOM 661 C C . HIS A 1 88 ? 4.147 -2.167 -9.830 1.00 97.19 88 HIS A C 1
ATOM 663 O O . HIS A 1 88 ? 3.450 -1.174 -9.654 1.00 97.19 88 HIS A O 1
ATOM 669 N N . CYS A 1 89 ? 5.470 -2.134 -9.715 1.00 96.12 89 CYS A N 1
ATOM 670 C CA . CYS A 1 89 ? 6.252 -0.959 -9.366 1.00 96.12 89 CYS A CA 1
ATOM 671 C C . CYS A 1 89 ? 6.507 -0.079 -10.586 1.00 96.12 89 CYS A C 1
ATOM 673 O O . CYS A 1 89 ? 7.586 -0.091 -11.173 1.00 96.12 89 CYS A O 1
ATOM 675 N N . ASP A 1 90 ? 5.488 0.690 -10.935 1.00 93.25 90 ASP A N 1
ATOM 676 C CA . ASP A 1 90 ? 5.531 1.787 -11.891 1.00 93.25 90 ASP A CA 1
ATOM 677 C C . ASP A 1 90 ? 5.010 3.074 -11.231 1.00 93.25 90 ASP A C 1
ATOM 679 O O . ASP A 1 90 ? 4.961 3.200 -10.000 1.00 93.25 90 ASP A O 1
ATOM 683 N N . CYS A 1 91 ? 4.567 4.026 -12.053 1.00 91.94 91 CYS A N 1
ATOM 684 C CA . CYS A 1 91 ? 4.072 5.291 -11.553 1.00 91.94 91 CYS A CA 1
ATOM 685 C C . CYS A 1 91 ? 2.815 5.179 -10.704 1.00 91.94 91 CYS A C 1
ATOM 687 O O . CYS A 1 91 ? 2.650 5.983 -9.781 1.00 91.94 91 CYS A O 1
ATOM 689 N N . GLY A 1 92 ? 1.975 4.173 -10.949 1.00 92.62 92 GLY A N 1
ATOM 690 C CA . GLY A 1 92 ? 0.768 3.934 -10.168 1.00 92.62 92 GLY A CA 1
ATOM 691 C C . GLY A 1 92 ? 1.068 3.590 -8.711 1.00 92.62 92 GLY A C 1
ATOM 692 O O . GLY A 1 92 ? 0.252 3.866 -7.835 1.00 92.62 92 GLY A O 1
ATOM 693 N N . LEU A 1 93 ? 2.257 3.058 -8.414 1.00 95.25 93 LEU A N 1
ATOM 694 C CA . LEU A 1 93 ? 2.643 2.682 -7.053 1.00 95.25 93 LEU A CA 1
ATOM 695 C C . LEU A 1 93 ? 3.285 3.824 -6.249 1.00 95.25 93 LEU A C 1
ATOM 697 O O . LEU A 1 93 ? 3.567 3.668 -5.057 1.00 95.25 93 LEU A O 1
ATOM 701 N N . THR A 1 94 ? 3.487 4.990 -6.868 1.00 93.44 94 THR A N 1
ATOM 702 C CA . THR A 1 94 ? 4.104 6.156 -6.217 1.00 93.44 94 THR A CA 1
ATOM 703 C C . THR A 1 94 ? 3.326 6.597 -4.979 1.00 93.44 94 THR A C 1
ATOM 705 O O . THR A 1 94 ? 3.942 6.903 -3.961 1.00 93.44 94 THR A O 1
ATOM 708 N N . TYR A 1 95 ? 1.988 6.563 -5.017 1.00 94.12 95 TYR A N 1
ATOM 709 C CA . TYR A 1 95 ? 1.159 6.898 -3.853 1.00 94.12 95 TYR A CA 1
ATOM 710 C C . TYR A 1 95 ? 1.499 6.020 -2.644 1.00 94.12 95 TYR A C 1
ATOM 712 O O . TYR A 1 95 ? 1.816 6.539 -1.575 1.00 94.12 95 TYR A O 1
ATOM 720 N N . LEU A 1 96 ? 1.505 4.694 -2.827 1.00 96.31 96 LEU A N 1
ATOM 721 C CA . LEU A 1 96 ? 1.815 3.755 -1.750 1.00 96.31 96 LEU A CA 1
ATOM 722 C C . LEU A 1 96 ? 3.230 3.977 -1.213 1.00 96.31 96 LEU A C 1
ATOM 724 O O . LEU A 1 96 ? 3.433 3.986 -0.002 1.00 96.31 96 LEU A O 1
ATOM 728 N N . ARG A 1 97 ? 4.208 4.188 -2.100 1.00 95.31 97 ARG A N 1
ATOM 729 C CA . ARG A 1 97 ? 5.583 4.487 -1.691 1.00 95.31 97 ARG A CA 1
ATOM 730 C C . ARG A 1 97 ? 5.649 5.726 -0.801 1.00 95.31 97 ARG A C 1
ATOM 732 O O . ARG A 1 97 ? 6.270 5.662 0.255 1.00 95.31 97 ARG A O 1
ATOM 739 N N . LEU A 1 98 ? 5.051 6.835 -1.236 1.00 94.00 98 LEU A N 1
ATOM 740 C CA . LEU A 1 98 ? 5.086 8.102 -0.503 1.00 94.00 98 LEU A CA 1
ATOM 741 C C . LEU A 1 98 ? 4.346 7.989 0.832 1.00 94.00 98 LEU A C 1
ATOM 743 O O . LEU A 1 98 ? 4.858 8.450 1.848 1.00 94.00 98 LEU A O 1
ATOM 747 N N . TRP A 1 99 ? 3.199 7.307 0.847 1.00 95.56 99 TRP A N 1
ATOM 748 C CA . TRP A 1 99 ? 2.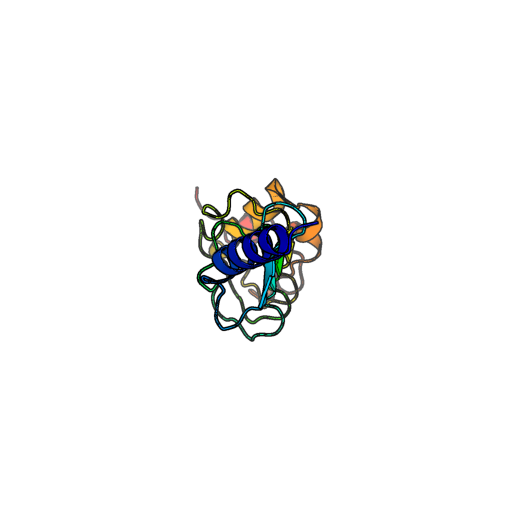445 7.049 2.071 1.00 95.56 99 TRP A CA 1
ATOM 749 C C . TRP A 1 99 ? 3.275 6.253 3.087 1.00 95.56 99 TRP A C 1
ATOM 751 O O . TRP A 1 99 ? 3.376 6.639 4.251 1.00 95.56 99 TRP A O 1
ATOM 761 N N . LEU A 1 100 ? 3.929 5.168 2.648 1.00 96.25 100 LEU A N 1
ATOM 762 C CA . LEU A 1 100 ? 4.797 4.365 3.515 1.00 96.25 100 LEU A CA 1
ATOM 763 C C . LEU A 1 100 ? 6.016 5.164 3.983 1.00 96.25 100 LEU A C 1
ATOM 765 O O . LEU A 1 100 ? 6.388 5.066 5.144 1.00 96.25 100 LEU A O 1
ATOM 769 N N . GLN A 1 101 ? 6.616 5.975 3.113 1.00 95.62 101 GLN A N 1
ATOM 770 C CA . GLN A 1 101 ? 7.760 6.814 3.465 1.00 95.62 101 GLN A CA 1
ATOM 771 C C . GLN A 1 101 ? 7.431 7.831 4.568 1.00 95.62 101 GLN A C 1
ATOM 773 O O . GLN A 1 101 ? 8.260 8.043 5.449 1.00 95.62 101 GLN A O 1
ATOM 778 N N . ASP A 1 102 ? 6.245 8.440 4.521 1.00 94.81 102 ASP A N 1
ATOM 779 C CA . ASP A 1 102 ? 5.778 9.417 5.512 1.00 94.81 102 ASP A CA 1
ATOM 780 C C . ASP A 1 102 ? 5.383 8.756 6.843 1.00 94.81 102 ASP A C 1
ATOM 782 O O . ASP A 1 102 ? 5.688 9.269 7.918 1.00 94.81 102 ASP A O 1
ATOM 786 N N . ARG A 1 103 ? 4.710 7.599 6.781 1.00 94.56 103 ARG A N 1
ATOM 787 C CA . ARG A 1 103 ? 4.051 6.998 7.952 1.00 94.56 103 ARG A CA 1
ATOM 788 C C . ARG A 1 103 ? 4.806 5.839 8.595 1.00 94.56 103 ARG A C 1
ATOM 790 O O . ARG A 1 103 ? 4.751 5.698 9.811 1.00 94.56 103 ARG A O 1
ATOM 797 N N . THR A 1 104 ? 5.450 4.986 7.800 1.00 93.81 104 THR A N 1
ATOM 798 C CA . THR A 1 104 ? 6.072 3.714 8.235 1.00 93.81 104 THR A CA 1
ATOM 799 C C . THR A 1 104 ? 7.280 3.354 7.347 1.00 93.81 104 THR A C 1
ATOM 801 O O . THR A 1 104 ? 7.239 2.376 6.591 1.00 93.81 104 THR A O 1
ATOM 804 N N . PRO A 1 105 ? 8.370 4.144 7.366 1.00 95.19 105 PRO A N 1
ATOM 805 C CA . PRO A 1 105 ? 9.480 4.000 6.418 1.00 95.19 105 PRO A CA 1
ATOM 806 C C . PRO A 1 105 ? 10.149 2.617 6.460 1.00 95.19 105 PRO A C 1
ATOM 808 O O . PRO A 1 105 ? 10.619 2.121 5.437 1.00 95.19 105 PRO A O 1
ATOM 811 N N . GLU A 1 106 ? 10.144 1.940 7.606 1.00 94.94 106 GLU A N 1
ATOM 812 C CA . GLU A 1 106 ? 10.632 0.570 7.775 1.00 94.94 106 GLU A CA 1
ATOM 813 C C . GLU A 1 106 ? 9.874 -0.464 6.921 1.00 94.94 106 GLU A C 1
ATOM 815 O O . GLU A 1 106 ? 10.442 -1.484 6.513 1.00 94.94 106 GLU A O 1
ATOM 820 N N . ALA A 1 107 ? 8.608 -0.205 6.577 1.00 95.06 107 ALA A N 1
ATOM 821 C CA . ALA A 1 107 ? 7.813 -1.087 5.727 1.00 95.06 107 ALA A CA 1
ATOM 822 C C . ALA A 1 107 ? 8.326 -1.112 4.275 1.00 95.06 107 ALA A C 1
ATOM 824 O O . ALA A 1 107 ? 8.187 -2.127 3.589 1.00 95.06 107 ALA A O 1
ATOM 825 N N . LEU A 1 108 ? 9.000 -0.050 3.813 1.00 95.75 108 LEU A N 1
ATOM 826 C CA . LEU A 1 108 ? 9.551 0.042 2.454 1.00 95.75 108 LEU A CA 1
ATOM 827 C C . LEU A 1 108 ? 10.611 -1.028 2.142 1.00 95.75 108 LEU A C 1
ATOM 829 O O . LEU A 1 108 ? 10.844 -1.334 0.970 1.00 95.75 108 LEU A O 1
ATOM 833 N N . LEU A 1 109 ? 11.248 -1.598 3.169 1.00 96.12 109 LEU A N 1
ATOM 834 C CA . LEU A 1 109 ? 12.213 -2.695 3.031 1.00 96.12 109 LEU A CA 1
ATOM 835 C C . LEU A 1 109 ? 11.538 -4.0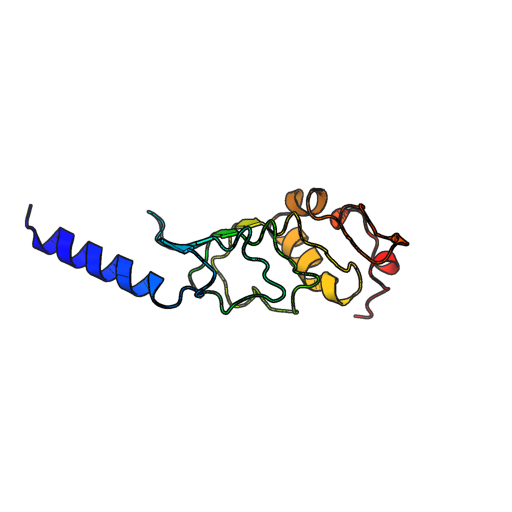60 2.828 1.00 96.12 109 LEU A C 1
ATOM 837 O O . LEU A 1 109 ? 12.160 -4.994 2.319 1.00 96.12 109 LEU A O 1
ATOM 841 N N . HIS A 1 110 ? 10.265 -4.169 3.207 1.00 96.56 110 HIS A N 1
ATOM 842 C CA . HIS A 1 110 ? 9.503 -5.416 3.219 1.00 96.56 110 HIS A CA 1
ATOM 843 C C . HIS A 1 110 ? 8.499 -5.511 2.061 1.00 96.56 110 HIS A 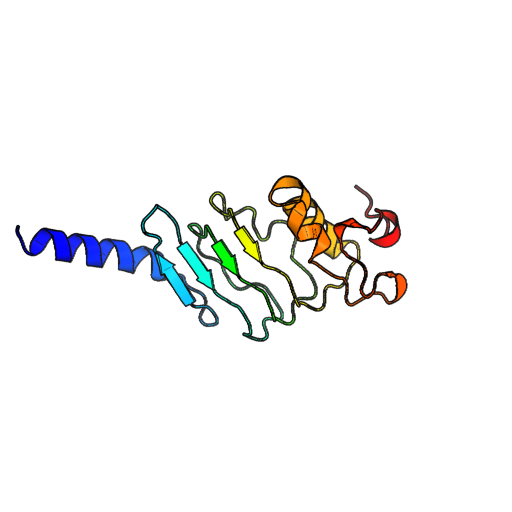C 1
ATOM 845 O O . HIS A 1 110 ? 8.081 -6.608 1.689 1.00 96.56 110 HIS A O 1
ATOM 851 N N . VAL A 1 111 ? 8.136 -4.382 1.451 1.00 97.38 111 VAL A N 1
ATOM 852 C CA . VAL A 1 111 ? 7.306 -4.328 0.241 1.00 97.38 111 VAL A CA 1
ATOM 853 C C . VAL A 1 111 ? 8.187 -4.555 -0.982 1.00 97.38 111 VAL A C 1
ATOM 855 O O . VAL A 1 111 ? 9.016 -3.710 -1.305 1.00 97.38 111 VAL A O 1
ATOM 858 N N . ARG A 1 112 ? 8.031 -5.698 -1.657 1.00 97.50 112 ARG A N 1
ATOM 859 C CA . ARG A 1 112 ? 8.812 -6.065 -2.850 1.00 97.50 112 ARG A CA 1
ATOM 860 C C . ARG A 1 112 ? 7.969 -5.993 -4.112 1.00 97.50 112 ARG A C 1
ATOM 862 O O . ARG A 1 112 ? 6.809 -6.389 -4.102 1.00 97.50 112 ARG A O 1
ATOM 869 N N . CYS A 1 113 ? 8.582 -5.551 -5.198 1.00 97.62 113 CYS A N 1
ATOM 870 C CA . CYS A 1 113 ? 7.957 -5.529 -6.512 1.00 97.62 113 CYS A CA 1
ATOM 871 C C . CYS A 1 113 ? 7.891 -6.938 -7.107 1.00 97.62 113 CYS A C 1
ATOM 873 O O . CYS A 1 113 ? 8.854 -7.699 -7.010 1.00 97.62 113 CYS A O 1
ATOM 875 N N . ALA A 1 114 ? 6.790 -7.275 -7.768 1.00 98.00 114 ALA A N 1
ATOM 876 C CA . ALA A 1 114 ? 6.686 -8.464 -8.614 1.00 98.00 114 ALA A CA 1
ATOM 877 C C . ALA A 1 114 ? 6.942 -8.135 -10.091 1.00 98.00 114 ALA A C 1
ATOM 879 O O . ALA A 1 114 ? 7.456 -8.965 -10.838 1.00 98.00 114 ALA A O 1
ATOM 880 N N . SER A 1 115 ? 6.632 -6.908 -10.498 1.00 96.44 115 SER A N 1
ATOM 881 C CA . SER A 1 115 ? 6.795 -6.400 -11.860 1.00 96.44 115 SER A CA 1
ATOM 882 C C . SER A 1 115 ? 7.095 -4.896 -11.833 1.00 96.44 115 SER A C 1
ATOM 884 O O . SER A 1 115 ? 6.826 -4.264 -10.813 1.00 96.44 115 SER A O 1
ATOM 886 N N . PRO A 1 116 ? 7.620 -4.299 -12.916 1.00 95.00 116 PRO A N 1
ATOM 887 C CA . PRO A 1 116 ? 8.203 -4.960 -14.087 1.00 95.00 116 PRO A CA 1
ATOM 888 C C . PRO A 1 116 ? 9.467 -5.761 -13.726 1.00 95.00 116 PRO A C 1
ATOM 890 O O . PRO A 1 116 ? 10.000 -5.639 -12.625 1.00 95.00 116 PRO A O 1
ATOM 893 N N . THR A 1 117 ? 9.971 -6.585 -14.649 1.00 93.00 117 THR A N 1
ATOM 894 C CA . THR A 1 117 ? 11.137 -7.469 -14.420 1.00 93.00 117 THR A CA 1
ATOM 895 C C . THR A 1 117 ? 12.383 -6.734 -13.922 1.00 93.00 117 THR A C 1
ATOM 897 O O . THR A 1 117 ? 13.116 -7.280 -13.106 1.00 93.00 117 THR A O 1
ATOM 900 N N . ILE A 1 118 ? 12.596 -5.484 -14.344 1.00 89.94 118 ILE A N 1
ATOM 901 C CA . ILE A 1 118 ? 13.716 -4.638 -13.893 1.00 89.94 118 ILE A CA 1
ATOM 902 C C . ILE A 1 118 ? 13.645 -4.262 -12.401 1.00 89.94 118 ILE A C 1
ATOM 904 O O . ILE A 1 118 ? 14.672 -4.023 -11.762 1.00 89.94 118 ILE A O 1
ATOM 908 N N . ALA A 1 119 ? 12.438 -4.226 -11.837 1.00 93.62 119 ALA A N 1
ATOM 909 C CA . ALA A 1 119 ? 12.192 -3.927 -10.431 1.00 93.62 119 ALA A CA 1
ATOM 910 C C . ALA A 1 119 ? 11.883 -5.187 -9.607 1.00 93.62 119 ALA A C 1
ATOM 912 O O . ALA A 1 119 ? 11.877 -5.122 -8.380 1.00 93.62 119 ALA A O 1
ATOM 913 N N . ALA A 1 120 ? 11.628 -6.329 -10.251 1.00 95.19 120 ALA A N 1
ATOM 914 C CA . ALA A 1 120 ? 11.174 -7.548 -9.594 1.00 95.19 120 ALA A CA 1
ATOM 915 C C . ALA A 1 120 ? 12.102 -7.984 -8.446 1.00 95.19 120 ALA A C 1
ATOM 917 O O . ALA A 1 120 ? 13.326 -7.880 -8.516 1.00 95.19 120 ALA A O 1
ATOM 918 N N . ALA A 1 121 ? 11.488 -8.460 -7.363 1.00 93.56 121 ALA A N 1
ATOM 919 C CA . ALA A 1 121 ? 12.096 -8.830 -6.088 1.00 93.56 121 ALA A CA 1
ATOM 920 C C . ALA A 1 121 ? 12.830 -7.705 -5.334 1.00 93.56 121 ALA A C 1
ATOM 922 O O . ALA A 1 121 ? 13.237 -7.925 -4.187 1.00 93.56 121 ALA A O 1
ATOM 923 N N . ARG A 1 122 ? 12.967 -6.497 -5.894 1.00 95.81 122 ARG A N 1
ATOM 924 C CA . ARG A 1 122 ? 13.574 -5.368 -5.184 1.00 95.81 122 ARG A CA 1
ATOM 925 C C . ARG A 1 122 ? 12.583 -4.751 -4.196 1.00 95.81 122 ARG A C 1
ATOM 927 O O . ARG A 1 122 ? 11.391 -4.663 -4.501 1.00 95.81 122 ARG A O 1
ATOM 934 N N . PRO A 1 123 ? 13.052 -4.325 -3.011 1.00 96.88 123 PRO A N 1
ATOM 935 C CA . PRO A 1 123 ? 12.249 -3.530 -2.096 1.00 96.88 123 PRO A CA 1
ATOM 936 C C . PRO A 1 123 ? 11.857 -2.188 -2.717 1.00 96.88 123 PRO A C 1
ATOM 938 O O . PRO A 1 123 ? 12.686 -1.521 -3.339 1.00 96.88 123 PRO A O 1
ATOM 941 N N . LEU A 1 124 ? 10.622 -1.756 -2.478 1.00 95.94 124 LEU A N 1
ATOM 942 C CA . LEU A 1 124 ? 10.071 -0.496 -2.974 1.00 95.94 124 LEU A CA 1
ATOM 943 C C . LEU A 1 124 ? 10.899 0.712 -2.516 1.00 95.94 124 LEU A C 1
ATOM 945 O O . LEU A 1 124 ? 11.104 1.652 -3.283 1.00 95.94 124 LEU A O 1
ATOM 949 N N . GLY A 1 125 ? 11.444 0.663 -1.295 1.00 94.12 125 GLY A N 1
ATOM 950 C CA . GLY A 1 125 ? 12.321 1.710 -0.762 1.00 94.12 125 GLY A CA 1
ATOM 951 C C . GLY A 1 125 ? 13.651 1.877 -1.498 1.00 94.12 125 GLY A C 1
ATOM 952 O O . GLY A 1 125 ? 14.276 2.924 -1.375 1.00 94.12 125 GLY A O 1
ATOM 953 N N . GLN A 1 126 ? 14.087 0.872 -2.264 1.00 94.25 126 GLN A N 1
ATOM 954 C CA . GLN A 1 126 ? 15.355 0.895 -3.001 1.00 94.25 126 GLN A CA 1
ATOM 955 C C . GLN A 1 126 ? 15.204 1.333 -4.459 1.00 94.25 126 GLN A C 1
ATOM 957 O O . GLN A 1 126 ? 16.202 1.397 -5.178 1.00 94.25 126 GLN A O 1
ATOM 962 N N . LEU A 1 127 ? 13.980 1.580 -4.925 1.00 91.94 127 LEU A N 1
ATOM 963 C CA . LEU A 1 127 ? 13.763 2.069 -6.278 1.00 91.94 127 LEU A CA 1
ATOM 964 C C . LEU A 1 127 ? 14.027 3.573 -6.347 1.00 91.94 127 LEU A C 1
ATOM 966 O O . LEU A 1 127 ? 13.729 4.327 -5.422 1.00 91.94 127 LEU A O 1
ATOM 970 N N . THR A 1 128 ? 14.539 4.041 -7.469 1.00 89.00 128 THR A N 1
ATOM 971 C CA . THR A 1 128 ? 14.621 5.459 -7.829 1.00 89.00 128 THR A CA 1
ATOM 972 C C . THR A 1 128 ? 13.324 5.912 -8.506 1.00 89.00 128 THR A C 1
ATOM 974 O O . THR A 1 128 ? 12.495 5.090 -8.897 1.00 89.00 128 THR A O 1
ATOM 977 N N . GLY A 1 129 ? 13.131 7.225 -8.668 1.00 83.06 129 GLY A N 1
ATOM 978 C CA . GLY A 1 129 ? 11.988 7.751 -9.428 1.00 83.06 129 GLY A CA 1
ATOM 979 C C . GLY A 1 129 ? 11.972 7.271 -10.885 1.00 83.06 129 GLY A C 1
ATOM 980 O O . GLY A 1 129 ? 10.907 6.988 -11.420 1.00 83.06 129 GLY A O 1
ATOM 981 N N . TYR A 1 130 ? 13.148 7.092 -11.496 1.00 83.00 130 TYR A N 1
ATOM 982 C CA . TYR A 1 130 ? 13.284 6.539 -12.847 1.00 83.00 130 TYR A CA 1
ATOM 983 C C . TYR A 1 130 ? 12.805 5.086 -12.932 1.00 83.00 130 TYR A C 1
ATOM 985 O O . TYR A 1 130 ? 12.079 4.723 -13.852 1.00 83.00 130 TYR A O 1
ATOM 993 N N . GLU A 1 131 ? 13.155 4.264 -11.942 1.00 85.50 131 GLU A N 1
ATOM 994 C CA . GLU A 1 131 ? 12.744 2.854 -11.887 1.00 85.50 131 GLU A CA 1
ATOM 995 C C . GLU A 1 131 ? 11.247 2.681 -11.607 1.00 85.50 131 GLU A C 1
ATOM 997 O O . G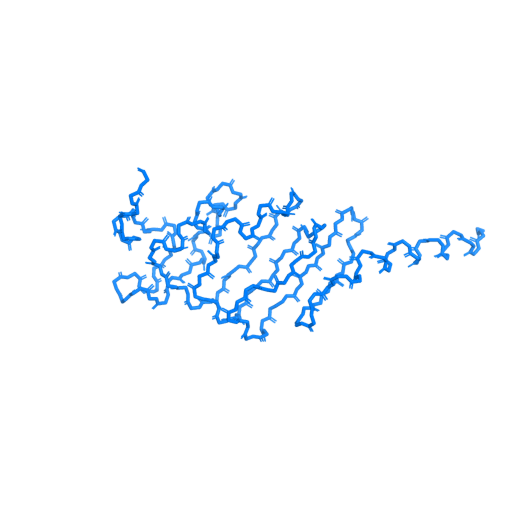LU A 1 131 ? 10.684 1.651 -11.959 1.00 85.50 131 GLU A O 1
ATOM 1002 N N . LEU A 1 132 ? 10.599 3.700 -11.034 1.00 87.38 132 LEU A N 1
ATOM 1003 C CA . LEU A 1 132 ? 9.142 3.805 -10.944 1.00 87.38 132 LEU A CA 1
ATOM 1004 C C . LEU A 1 132 ? 8.506 4.477 -12.171 1.00 87.38 132 LEU A C 1
ATOM 1006 O O . LEU A 1 132 ? 7.315 4.742 -12.152 1.00 87.38 132 LEU A O 1
ATOM 1010 N N . GLY A 1 133 ? 9.251 4.742 -13.245 1.00 81.50 133 GLY A N 1
ATOM 1011 C CA . GLY A 1 133 ? 8.694 5.268 -14.496 1.00 81.50 133 GLY A CA 1
ATOM 1012 C C . GLY A 1 133 ? 8.730 6.791 -14.654 1.00 81.50 133 GLY A C 1
ATOM 1013 O O . GLY A 1 133 ? 8.026 7.307 -15.516 1.00 81.50 133 GLY A O 1
ATOM 1014 N N . SER A 1 134 ? 9.551 7.513 -13.880 1.00 78.69 134 SER A N 1
ATOM 1015 C CA . SER A 1 134 ? 9.751 8.972 -13.999 1.00 78.69 134 SER A CA 1
ATOM 1016 C C . SER A 1 134 ? 8.437 9.754 -14.000 1.00 78.69 134 SER A C 1
ATOM 1018 O O . SER A 1 134 ? 8.124 10.490 -14.935 1.00 78.69 134 SER A O 1
ATOM 1020 N N . CYS A 1 135 ? 7.650 9.563 -12.949 1.00 79.19 135 CYS A N 1
ATOM 1021 C CA . CYS A 1 135 ? 6.310 10.120 -12.823 1.00 79.19 135 CYS A CA 1
ATOM 1022 C C . CYS A 1 135 ? 6.398 11.643 -12.773 1.00 79.19 135 CYS A C 1
ATOM 1024 O O . CYS A 1 135 ? 6.871 12.203 -11.786 1.00 79.19 135 CYS A O 1
ATOM 1026 N N . GLY A 1 136 ? 6.029 12.284 -13.882 1.00 64.06 136 GLY A N 1
ATOM 1027 C CA . GLY A 1 136 ? 6.044 13.732 -14.021 1.00 64.06 136 GLY A CA 1
ATOM 1028 C C . GLY A 1 136 ? 5.031 14.351 -13.069 1.00 64.06 136 GLY A C 1
ATOM 1029 O O . GLY A 1 136 ? 3.828 14.200 -13.277 1.00 64.06 136 GLY A O 1
ATOM 1030 N N . TRP A 1 137 ? 5.545 15.016 -12.041 1.00 56.19 137 TRP A N 1
ATOM 1031 C CA . TRP A 1 137 ? 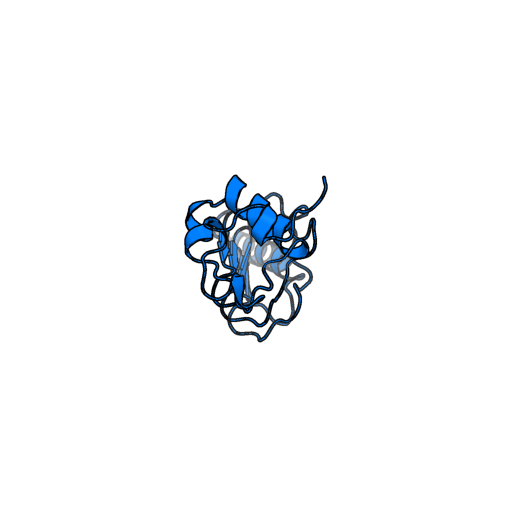4.817 15.939 -11.180 1.00 56.19 137 TRP A CA 1
ATOM 1032 C C . TRP A 1 137 ? 5.350 17.344 -11.439 1.00 56.19 137 TRP A C 1
ATOM 1034 O O . TRP A 1 137 ? 6.594 17.478 -11.530 1.00 56.19 137 TRP A O 1
#